Protein AF-A0A1G7KFQ4-F1 (afdb_monomer)

Sequence (89 aa):
MAARTAFKGVLIAVRALFELKSREKRNIWWYEEHLELLDKSVSVSFETTRLLLYDAMGRRGITSVEIASLAFQNADEVVQWVENHTADC

Structure (mmCIF, N/CA/C/O backbone):
data_AF-A0A1G7KFQ4-F1
#
_entry.id   AF-A0A1G7KFQ4-F1
#
loop_
_atom_site.group_PDB
_atom_site.id
_atom_site.type_symbol
_atom_site.label_atom_id
_atom_site.label_alt_id
_atom_site.label_comp_id
_atom_site.label_asym_id
_atom_site.label_entity_id
_atom_site.label_seq_id
_atom_site.pdbx_PDB_ins_code
_atom_site.Cartn_x
_atom_site.Cartn_y
_atom_site.Cartn_z
_atom_site.occupancy
_atom_site.B_iso_or_equiv
_atom_site.auth_seq_id
_atom_site.auth_comp_id
_atom_site.auth_asym_id
_atom_site.auth_atom_id
_atom_site.pdbx_PDB_model_num
ATOM 1 N N . MET A 1 1 ? -4.444 -9.464 12.800 1.00 65.44 1 MET A N 1
ATOM 2 C CA . MET A 1 1 ? -3.844 -10.442 11.859 1.00 65.44 1 MET A CA 1
ATOM 3 C C . MET A 1 1 ? -4.270 -10.163 10.418 1.00 65.44 1 MET A C 1
ATOM 5 O O . MET A 1 1 ? -3.390 -9.943 9.601 1.00 65.44 1 MET A O 1
ATOM 9 N N . ALA A 1 2 ? -5.576 -10.054 10.133 1.00 85.50 2 ALA A N 1
ATOM 10 C CA . ALA A 1 2 ? -6.113 -9.769 8.794 1.00 85.50 2 ALA A CA 1
ATOM 11 C C . ALA A 1 2 ? -5.527 -8.512 8.116 1.00 85.50 2 ALA A C 1
ATOM 13 O O . ALA A 1 2 ? -5.019 -8.612 7.006 1.00 85.50 2 ALA A O 1
ATOM 14 N N . ALA A 1 3 ? -5.491 -7.362 8.801 1.00 89.62 3 ALA A N 1
ATOM 15 C CA . ALA A 1 3 ? -4.993 -6.114 8.203 1.00 89.62 3 ALA A CA 1
ATOM 16 C C . ALA A 1 3 ? -3.511 -6.180 7.775 1.00 89.62 3 ALA A C 1
ATOM 18 O O . ALA A 1 3 ? -3.144 -5.730 6.694 1.00 89.62 3 ALA A O 1
ATOM 19 N N . ARG A 1 4 ? -2.654 -6.841 8.568 1.00 89.38 4 ARG A N 1
ATOM 20 C CA . ARG A 1 4 ? -1.251 -7.077 8.181 1.00 89.38 4 ARG A CA 1
ATOM 21 C C . ARG A 1 4 ? -1.133 -8.010 6.976 1.00 89.38 4 ARG A C 1
ATOM 23 O O . ARG A 1 4 ? -0.195 -7.866 6.201 1.00 89.38 4 ARG A O 1
ATOM 30 N N . THR A 1 5 ? -2.037 -8.979 6.839 1.00 93.56 5 THR A N 1
ATOM 31 C CA . THR A 1 5 ? -2.084 -9.866 5.670 1.00 93.56 5 THR A CA 1
ATOM 32 C C . THR A 1 5 ? -2.522 -9.103 4.424 1.00 93.56 5 THR A C 1
ATOM 34 O O . THR A 1 5 ? -1.872 -9.239 3.395 1.00 93.56 5 THR A O 1
ATOM 37 N N . ALA A 1 6 ? -3.541 -8.248 4.531 1.00 92.88 6 ALA A N 1
ATOM 38 C CA . ALA A 1 6 ? -3.972 -7.383 3.437 1.00 92.88 6 ALA A CA 1
ATOM 39 C C . ALA A 1 6 ? -2.832 -6.471 2.955 1.00 92.88 6 ALA A C 1
ATOM 41 O O . ALA A 1 6 ? -2.501 -6.472 1.774 1.00 92.88 6 ALA A O 1
ATOM 42 N N . PHE A 1 7 ? -2.133 -5.802 3.880 1.00 95.31 7 PHE A N 1
ATOM 43 C CA . PHE A 1 7 ? -0.981 -4.970 3.525 1.00 95.31 7 PHE A CA 1
ATOM 44 C C . PHE A 1 7 ? 0.152 -5.762 2.854 1.00 95.31 7 PHE A C 1
ATOM 46 O O . PHE A 1 7 ? 0.803 -5.273 1.935 1.00 95.31 7 PHE A O 1
ATOM 53 N N . LYS A 1 8 ? 0.389 -7.011 3.277 1.00 94.12 8 LYS A N 1
ATOM 54 C CA . LYS A 1 8 ? 1.356 -7.886 2.599 1.00 94.12 8 LYS A CA 1
ATOM 55 C C . LYS A 1 8 ? 0.950 -8.195 1.158 1.00 94.12 8 LYS A C 1
ATOM 57 O O . LYS A 1 8 ? 1.845 -8.310 0.332 1.00 94.12 8 LYS A O 1
ATOM 62 N N . GLY A 1 9 ? -0.345 -8.326 0.864 1.00 94.44 9 GLY A N 1
ATOM 63 C CA . GLY A 1 9 ? -0.847 -8.491 -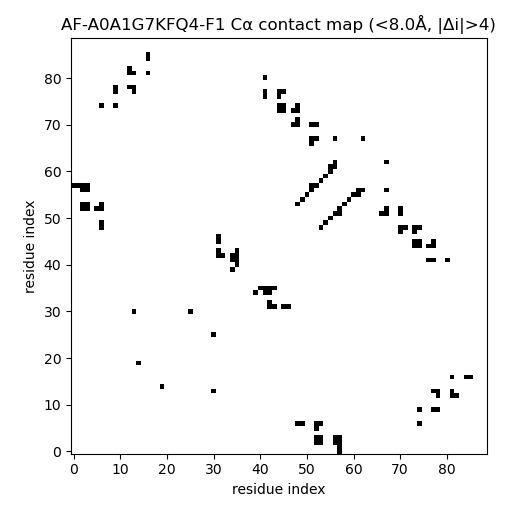0.503 1.00 94.44 9 GLY A CA 1
ATOM 64 C C . GLY A 1 9 ? -0.475 -7.302 -1.389 1.00 94.44 9 GLY A C 1
ATOM 65 O O . GLY A 1 9 ? 0.151 -7.491 -2.427 1.00 94.44 9 GLY A O 1
ATOM 66 N N . VAL A 1 10 ? -0.731 -6.082 -0.909 1.00 96.00 10 VAL A N 1
ATOM 67 C CA . VAL A 1 10 ? -0.333 -4.837 -1.597 1.00 96.00 10 VAL A CA 1
ATOM 68 C C . VAL A 1 10 ? 1.178 -4.794 -1.824 1.00 96.00 10 VAL A C 1
ATOM 70 O O . VAL A 1 10 ? 1.644 -4.530 -2.927 1.00 96.00 10 VAL A O 1
ATOM 73 N N . LEU A 1 11 ? 1.968 -5.138 -0.802 1.00 94.44 11 LEU A N 1
ATOM 74 C CA . LEU A 1 11 ? 3.425 -5.166 -0.921 1.00 94.44 11 LEU A CA 1
ATOM 75 C C . LEU A 1 11 ? 3.917 -6.204 -1.943 1.00 9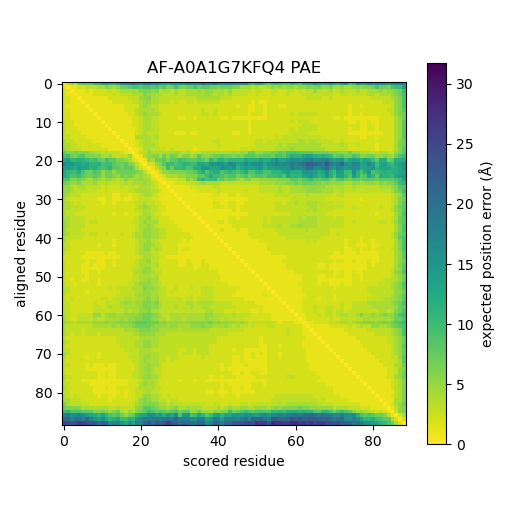4.44 11 LEU A C 1
ATOM 77 O O . LEU A 1 11 ? 4.945 -5.991 -2.574 1.00 94.44 11 LEU A O 1
A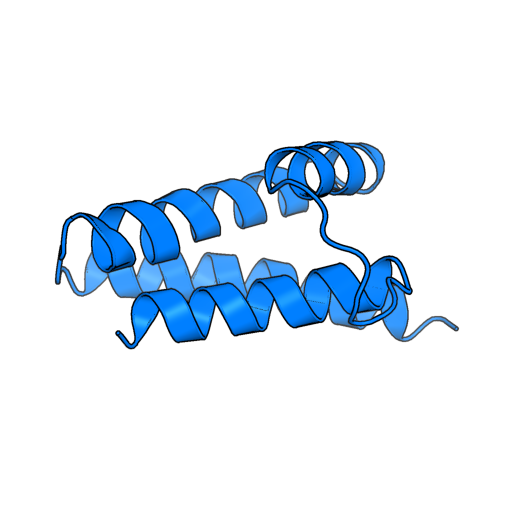TOM 81 N N . ILE A 1 12 ? 3.224 -7.334 -2.098 1.00 93.00 12 ILE A N 1
ATOM 82 C CA . ILE A 1 12 ? 3.563 -8.338 -3.115 1.00 93.00 12 ILE A CA 1
ATOM 83 C C . ILE A 1 12 ? 3.332 -7.773 -4.518 1.00 93.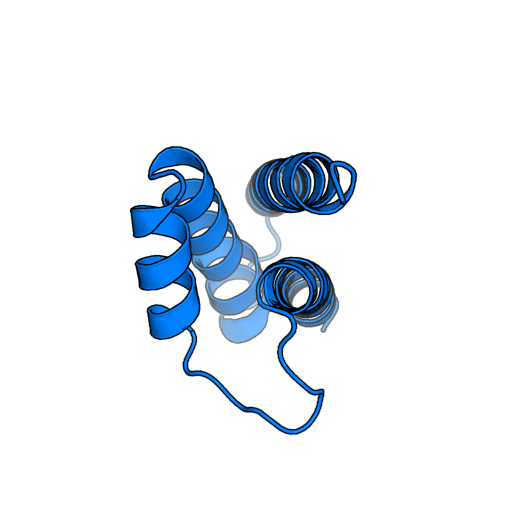00 12 ILE A C 1
ATOM 85 O O . ILE A 1 12 ? 4.221 -7.921 -5.352 1.00 93.00 12 ILE A O 1
ATOM 89 N N . ALA A 1 13 ? 2.207 -7.091 -4.754 1.00 93.69 13 ALA A N 1
ATOM 90 C CA . ALA A 1 13 ? 1.925 -6.446 -6.037 1.00 93.69 13 ALA A CA 1
ATOM 91 C C . ALA A 1 13 ? 3.002 -5.402 -6.375 1.00 93.69 13 ALA A C 1
ATOM 93 O O . ALA A 1 13 ? 3.682 -5.514 -7.390 1.00 93.69 13 ALA A O 1
ATOM 94 N N . VAL A 1 14 ? 3.266 -4.460 -5.464 1.00 94.12 14 VAL A N 1
ATOM 95 C CA . VAL A 1 14 ? 4.291 -3.421 -5.671 1.00 94.12 14 VAL A CA 1
ATOM 96 C C . VAL A 1 14 ? 5.687 -4.025 -5.873 1.00 94.12 14 VAL A C 1
ATOM 98 O O . VAL A 1 14 ? 6.484 -3.519 -6.654 1.00 94.12 14 VAL A O 1
ATOM 101 N N . ARG A 1 15 ? 6.019 -5.140 -5.213 1.00 92.38 15 ARG A N 1
ATOM 102 C CA . ARG A 1 15 ? 7.297 -5.833 -5.455 1.00 92.38 15 ARG A CA 1
ATOM 103 C C . ARG A 1 15 ? 7.393 -6.454 -6.841 1.00 92.38 15 ARG A C 1
ATOM 105 O O . ARG A 1 15 ? 8.502 -6.512 -7.367 1.00 92.38 15 ARG A O 1
ATOM 112 N N . ALA A 1 16 ? 6.278 -6.938 -7.381 1.00 90.00 16 ALA A N 1
ATOM 113 C CA . ALA A 1 16 ? 6.232 -7.500 -8.723 1.00 90.00 16 ALA A CA 1
ATOM 114 C C . ALA A 1 16 ? 6.519 -6.426 -9.780 1.00 90.00 16 ALA A C 1
ATOM 116 O O . ALA A 1 16 ? 7.302 -6.694 -10.683 1.00 90.00 16 ALA A O 1
ATOM 117 N N . LEU A 1 17 ? 6.001 -5.204 -9.595 1.00 92.56 17 LEU A N 1
ATOM 118 C CA . LEU A 1 17 ? 6.299 -4.051 -10.457 1.00 92.56 17 LEU A CA 1
ATOM 119 C C . LEU A 1 17 ? 7.805 -3.793 -10.609 1.00 92.56 17 LEU A C 1
ATOM 121 O O . LEU A 1 17 ? 8.286 -3.512 -11.697 1.00 92.56 17 LEU A O 1
ATOM 125 N N . PHE A 1 18 ? 8.554 -3.888 -9.511 1.00 91.06 18 PHE A N 1
ATOM 126 C CA . PHE A 1 18 ? 9.996 -3.627 -9.499 1.00 91.06 18 PHE A CA 1
ATOM 127 C C . PHE A 1 18 ? 10.849 -4.883 -9.759 1.00 91.06 18 PHE A C 1
ATOM 129 O O . PHE A 1 18 ? 12.047 -4.869 -9.473 1.00 91.06 18 PHE A O 1
ATOM 136 N N . GLU A 1 19 ? 10.238 -5.986 -10.213 1.00 87.56 19 GLU A N 1
ATOM 137 C CA . GLU A 1 19 ? 10.886 -7.284 -10.473 1.00 87.56 19 GLU A CA 1
ATOM 138 C C . GLU A 1 19 ? 11.754 -7.799 -9.304 1.00 87.56 19 GLU A C 1
ATOM 140 O O . GLU A 1 19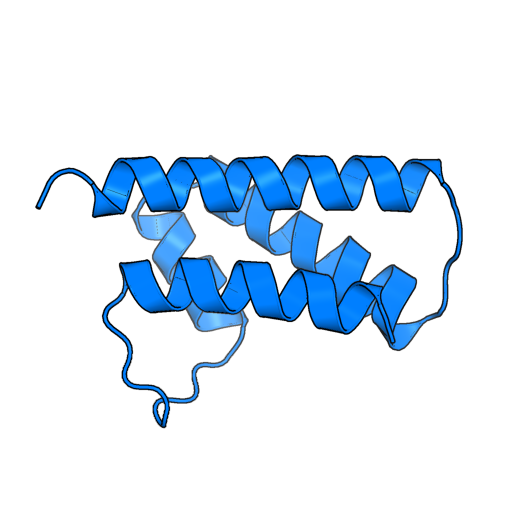 ? 12.734 -8.537 -9.468 1.00 87.56 19 GLU A O 1
ATOM 145 N N . LEU A 1 20 ? 11.401 -7.417 -8.073 1.00 83.62 20 LEU A N 1
ATOM 146 C CA . LEU A 1 20 ? 12.225 -7.708 -6.907 1.00 83.62 20 LEU A CA 1
ATOM 147 C C . LEU A 1 20 ? 12.138 -9.192 -6.557 1.00 83.62 20 LEU A C 1
ATOM 149 O O . LEU A 1 20 ? 11.083 -9.710 -6.176 1.00 83.62 20 LEU A O 1
ATOM 153 N N . LYS A 1 21 ? 13.286 -9.878 -6.564 1.00 76.25 21 LYS A N 1
ATOM 154 C CA . LYS A 1 21 ? 13.373 -11.277 -6.121 1.00 76.25 21 LYS A CA 1
ATOM 155 C C . LYS A 1 21 ? 12.855 -11.426 -4.688 1.00 76.25 21 LYS A C 1
ATOM 157 O O . LYS A 1 21 ? 13.037 -10.557 -3.833 1.00 76.25 21 LYS A O 1
ATOM 162 N N . SER A 1 22 ? 12.272 -12.584 -4.373 1.00 66.12 22 SER A N 1
ATOM 163 C CA . SER A 1 22 ? 11.623 -12.851 -3.074 1.00 66.12 22 SER A CA 1
ATOM 164 C C . SER A 1 22 ? 12.522 -12.605 -1.850 1.00 66.12 22 SER A C 1
ATOM 166 O O . SER A 1 22 ? 12.033 -12.194 -0.793 1.00 66.12 22 SER A O 1
ATOM 168 N N . ARG A 1 23 ? 13.843 -12.780 -1.996 1.00 68.50 23 ARG A N 1
ATOM 169 C CA . ARG A 1 23 ? 14.844 -12.551 -0.939 1.00 68.50 23 ARG A CA 1
ATOM 170 C C . ARG A 1 23 ? 15.295 -11.096 -0.790 1.00 68.50 23 ARG A C 1
ATOM 172 O O . ARG A 1 23 ? 15.869 -10.768 0.247 1.00 68.50 23 ARG A O 1
ATOM 179 N N . GLU A 1 24 ? 15.035 -10.231 -1.766 1.00 76.75 24 GLU A N 1
ATOM 180 C CA . GLU A 1 24 ? 15.408 -8.820 -1.682 1.00 76.75 24 GLU A CA 1
ATOM 181 C C . GLU A 1 24 ? 14.461 -8.090 -0.735 1.00 76.75 24 GLU A C 1
ATOM 183 O O . GLU A 1 24 ? 13.299 -7.826 -1.038 1.00 76.75 24 GLU A O 1
ATOM 188 N N . LYS A 1 25 ? 14.957 -7.810 0.471 1.00 75.62 25 LYS A N 1
ATOM 189 C CA . LYS A 1 25 ? 14.231 -7.012 1.454 1.00 75.62 25 LYS A CA 1
ATOM 190 C C . LYS A 1 25 ? 14.535 -5.542 1.197 1.00 75.62 25 LYS A C 1
ATOM 192 O O . LYS A 1 25 ? 15.687 -5.126 1.291 1.00 75.62 25 LYS A O 1
ATOM 197 N N . ARG A 1 26 ? 13.495 -4.763 0.919 1.00 88.25 26 ARG A N 1
ATOM 198 C CA . ARG A 1 26 ? 13.553 -3.299 0.904 1.00 88.25 26 ARG A CA 1
ATOM 199 C C . ARG A 1 26 ? 12.835 -2.751 2.127 1.00 88.25 26 ARG A C 1
ATOM 201 O O . ARG A 1 26 ? 11.895 -3.372 2.633 1.00 88.25 26 ARG A O 1
ATOM 208 N N . ASN A 1 27 ? 13.318 -1.616 2.617 1.00 90.38 27 ASN A N 1
ATOM 209 C CA . ASN A 1 27 ? 12.598 -0.849 3.623 1.00 90.38 27 ASN A CA 1
ATOM 210 C C . ASN A 1 27 ? 11.319 -0.277 2.997 1.00 90.38 27 ASN A C 1
ATOM 212 O O . ASN A 1 27 ? 11.251 -0.123 1.783 1.00 90.38 27 ASN A O 1
ATOM 216 N N . ILE A 1 28 ? 10.314 0.033 3.807 1.00 90.75 28 ILE A N 1
ATOM 217 C CA . ILE A 1 28 ? 9.028 0.495 3.295 1.00 90.75 28 ILE A CA 1
ATOM 218 C C . ILE A 1 28 ? 9.138 1.843 2.572 1.00 90.75 28 ILE A C 1
ATOM 220 O O . ILE A 1 28 ? 8.586 1.992 1.489 1.00 90.75 28 ILE A O 1
ATOM 224 N N . TRP A 1 29 ? 9.978 2.733 3.106 1.00 91.00 29 TRP A N 1
ATOM 225 C CA . TRP A 1 29 ? 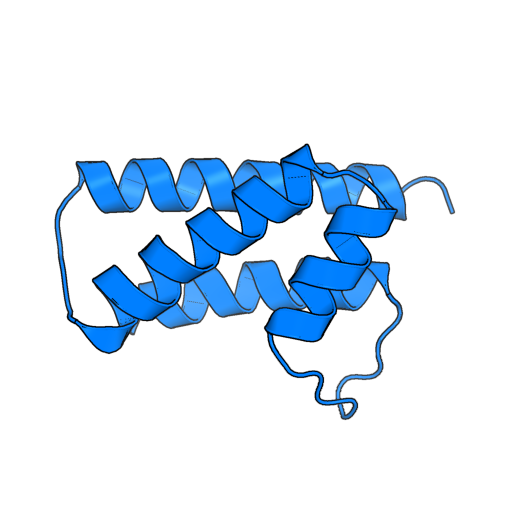10.318 4.032 2.522 1.00 91.00 29 TRP A CA 1
ATOM 226 C C . TRP A 1 29 ? 10.893 3.919 1.110 1.00 91.00 29 TRP A C 1
ATOM 228 O O . TRP A 1 29 ? 10.627 4.761 0.269 1.00 91.00 29 TRP A O 1
ATOM 238 N N . TRP A 1 30 ? 11.618 2.833 0.816 1.00 94.62 30 TRP A N 1
ATOM 239 C CA . TRP A 1 30 ? 12.150 2.607 -0.527 1.00 94.62 30 TRP A CA 1
ATOM 240 C C . TRP A 1 30 ? 11.016 2.469 -1.551 1.00 94.62 30 TRP A C 1
ATOM 242 O O . TRP A 1 30 ? 11.119 3.011 -2.644 1.00 94.62 30 TRP A O 1
ATOM 252 N N . TYR A 1 31 ? 9.924 1.779 -1.201 1.00 94.81 31 TYR A N 1
ATOM 253 C CA . TYR A 1 31 ? 8.773 1.649 -2.100 1.00 94.81 31 TYR A CA 1
ATOM 254 C C . TYR A 1 31 ? 8.033 2.975 -2.265 1.00 94.81 31 TYR A C 1
ATOM 256 O O . TYR A 1 31 ? 7.645 3.291 -3.379 1.00 94.81 31 TYR A O 1
ATOM 264 N N . GLU A 1 32 ? 7.869 3.749 -1.189 1.00 94.06 32 GLU A N 1
ATOM 265 C CA . GLU A 1 32 ? 7.242 5.081 -1.237 1.00 94.06 32 GLU A CA 1
ATOM 266 C C . GLU A 1 32 ? 8.027 6.024 -2.165 1.00 94.06 32 GLU A C 1
ATOM 268 O O . GLU A 1 32 ? 7.443 6.617 -3.070 1.00 94.06 32 GLU A O 1
ATOM 273 N N . GLU A 1 33 ? 9.355 6.075 -2.021 1.00 95.12 33 GLU A N 1
ATOM 274 C CA . GLU A 1 33 ? 10.240 6.874 -2.879 1.00 95.12 33 GLU A CA 1
ATOM 275 C C . GLU A 1 33 ? 1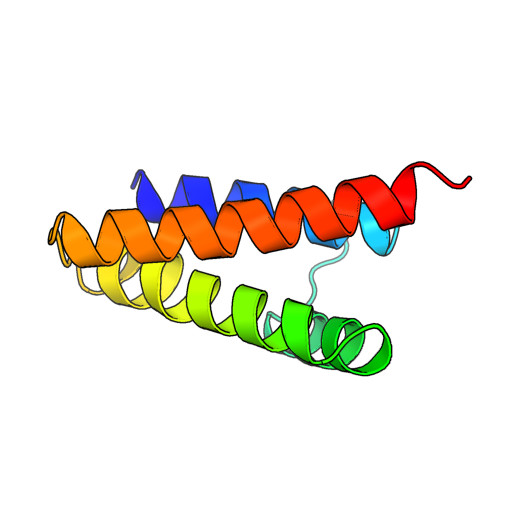0.175 6.431 -4.348 1.00 95.12 33 GLU A C 1
ATOM 277 O O . GLU A 1 33 ? 10.072 7.262 -5.246 1.00 95.12 33 GLU A O 1
ATOM 282 N N . HIS A 1 34 ? 10.216 5.122 -4.621 1.00 94.81 34 HIS A N 1
ATOM 283 C CA . HIS A 1 34 ? 10.218 4.623 -6.002 1.00 94.81 34 HIS A CA 1
ATOM 284 C C . HIS A 1 34 ? 8.849 4.755 -6.670 1.00 94.81 34 HIS A C 1
ATOM 286 O O . HIS A 1 34 ? 8.786 5.031 -7.864 1.00 94.81 34 HIS A O 1
ATOM 292 N N . LEU A 1 35 ? 7.760 4.596 -5.915 1.00 95.88 35 LEU A N 1
ATOM 293 C CA . LEU A 1 35 ? 6.423 4.899 -6.410 1.00 95.88 35 LEU A CA 1
ATOM 294 C C . LEU A 1 35 ? 6.265 6.397 -6.662 1.00 95.88 35 LEU A C 1
ATOM 296 O O . LEU A 1 35 ? 5.697 6.751 -7.680 1.00 95.88 35 LEU A O 1
ATOM 300 N N . GLU A 1 36 ? 6.810 7.275 -5.815 1.00 96.12 36 GLU A N 1
ATOM 301 C CA . GLU A 1 36 ? 6.719 8.729 -6.023 1.00 96.12 36 GLU A CA 1
ATOM 302 C C . GLU A 1 36 ? 7.420 9.173 -7.313 1.00 96.12 36 GLU A C 1
ATOM 304 O O . GLU A 1 36 ? 6.925 10.063 -8.005 1.00 96.12 36 GLU A O 1
ATOM 309 N N . LEU A 1 37 ? 8.535 8.524 -7.666 1.00 95.19 37 LEU A N 1
ATOM 310 C CA . LEU A 1 37 ? 9.230 8.758 -8.935 1.00 95.19 37 LEU A CA 1
ATOM 311 C C . LEU A 1 37 ? 8.412 8.333 -10.164 1.00 95.19 37 LEU A C 1
ATOM 313 O O . LEU A 1 37 ? 8.623 8.893 -11.238 1.00 95.19 37 LEU A O 1
ATOM 317 N N . LEU A 1 38 ? 7.518 7.350 -10.023 1.00 94.81 38 LEU A N 1
ATOM 318 C CA . LEU A 1 38 ? 6.654 6.876 -11.107 1.00 94.81 38 LEU A CA 1
ATOM 319 C C . LEU A 1 38 ? 5.347 7.672 -11.169 1.00 94.81 38 LEU A C 1
ATOM 321 O O . LEU A 1 38 ? 4.983 8.193 -12.219 1.00 94.81 38 LEU A O 1
ATOM 325 N N . ASP A 1 39 ? 4.653 7.774 -10.039 1.00 96.44 39 ASP A N 1
ATOM 326 C CA . ASP A 1 39 ? 3.397 8.488 -9.883 1.00 96.44 39 ASP A CA 1
ATOM 327 C C . ASP A 1 39 ? 3.197 8.895 -8.410 1.00 96.44 39 ASP A C 1
ATOM 329 O O . ASP A 1 39 ? 3.073 8.089 -7.484 1.00 96.44 39 ASP A O 1
ATOM 333 N N . LYS A 1 40 ? 3.134 10.204 -8.168 1.00 96.25 40 LYS A N 1
ATOM 334 C CA . LYS A 1 40 ? 2.951 10.736 -6.817 1.00 96.25 40 LYS A CA 1
ATOM 335 C C . LYS A 1 40 ? 1.623 10.306 -6.184 1.00 96.25 40 LYS A C 1
ATOM 337 O O . LYS A 1 40 ? 1.563 10.130 -4.969 1.00 96.25 40 LYS A O 1
ATOM 342 N N . SER A 1 41 ? 0.565 10.150 -6.977 1.00 95.69 41 SER A N 1
ATOM 343 C CA . SER A 1 41 ? -0.756 9.782 -6.465 1.00 95.69 41 SER A CA 1
ATOM 344 C C . SER A 1 41 ? -0.764 8.358 -5.910 1.00 95.69 41 SER A C 1
ATOM 346 O O . SER A 1 41 ? -1.199 8.157 -4.776 1.00 95.69 41 SER A O 1
ATOM 348 N N . VAL A 1 42 ? -0.169 7.397 -6.629 1.00 96.62 42 VAL A N 1
ATOM 349 C CA . VAL A 1 42 ? -0.073 6.012 -6.146 1.00 96.62 42 VAL A CA 1
ATOM 350 C C . VAL A 1 42 ? 0.842 5.900 -4.927 1.00 96.62 42 VAL A C 1
ATOM 352 O O . VAL A 1 42 ? 0.558 5.109 -4.027 1.00 96.62 42 VAL A O 1
ATOM 355 N N . SER A 1 43 ? 1.902 6.715 -4.843 1.00 97.19 43 SER A N 1
ATOM 356 C CA . SER A 1 43 ? 2.753 6.766 -3.648 1.00 97.19 43 SER A CA 1
ATOM 357 C C . SER A 1 43 ? 1.959 7.191 -2.408 1.00 97.19 43 SER A C 1
ATOM 359 O O . SER A 1 43 ? 2.020 6.527 -1.372 1.00 97.19 43 SER A O 1
ATOM 361 N N . VAL A 1 44 ? 1.114 8.220 -2.536 1.00 96.94 44 VAL A N 1
ATOM 362 C CA . VAL A 1 44 ? 0.223 8.666 -1.453 1.00 96.94 44 VAL A CA 1
ATOM 363 C C . VAL A 1 44 ? -0.810 7.592 -1.087 1.00 96.94 44 VAL A C 1
ATOM 365 O O . VAL A 1 44 ? -1.021 7.339 0.105 1.00 96.94 44 VAL A O 1
ATOM 368 N N . SER A 1 45 ? -1.428 6.916 -2.063 1.00 97.25 45 SER A N 1
ATOM 369 C CA . SER A 1 45 ? -2.354 5.802 -1.785 1.00 97.25 45 SER A CA 1
ATOM 370 C C . SER A 1 45 ? -1.635 4.631 -1.097 1.00 97.25 45 SER A C 1
ATOM 372 O O . SER A 1 45 ? -2.176 4.021 -0.167 1.00 97.25 45 SER A O 1
ATOM 374 N N . PHE A 1 46 ? -0.381 4.342 -1.461 1.00 97.44 46 PHE A N 1
ATOM 375 C CA . PHE A 1 46 ? 0.439 3.314 -0.814 1.00 97.44 46 PHE A CA 1
ATOM 376 C C . PHE A 1 46 ? 0.800 3.674 0.634 1.00 97.44 46 PHE A C 1
ATOM 378 O O . PHE A 1 46 ? 0.612 2.847 1.536 1.00 97.44 46 PHE A O 1
ATOM 385 N N . GLU A 1 47 ? 1.252 4.904 0.887 1.00 97.38 47 GLU A N 1
ATOM 386 C CA . GLU A 1 47 ? 1.540 5.398 2.238 1.00 97.38 47 GLU A CA 1
ATOM 387 C C . GLU A 1 47 ? 0.276 5.354 3.110 1.00 97.38 47 GLU A C 1
ATOM 389 O O . GLU A 1 47 ? 0.295 4.831 4.230 1.00 97.38 47 GLU A O 1
ATOM 394 N N . THR A 1 48 ? -0.856 5.821 2.579 1.00 97.31 48 THR A N 1
ATOM 395 C CA . THR A 1 48 ? -2.153 5.802 3.271 1.00 97.31 48 THR A CA 1
ATOM 396 C C . THR A 1 48 ? -2.556 4.371 3.617 1.00 97.31 48 THR A C 1
ATOM 398 O O . THR A 1 48 ? -2.908 4.068 4.761 1.00 97.31 48 THR A O 1
ATOM 401 N N . THR A 1 49 ? -2.410 3.444 2.672 1.00 97.12 49 THR A N 1
ATOM 402 C CA . THR A 1 49 ? -2.673 2.018 2.890 1.00 97.12 49 THR A CA 1
ATOM 403 C C . THR A 1 49 ? -1.793 1.439 4.000 1.00 97.12 49 THR A C 1
ATOM 405 O O . THR A 1 49 ? -2.286 0.701 4.859 1.00 97.12 49 THR A O 1
ATOM 408 N N . ARG A 1 50 ? -0.502 1.792 4.047 1.00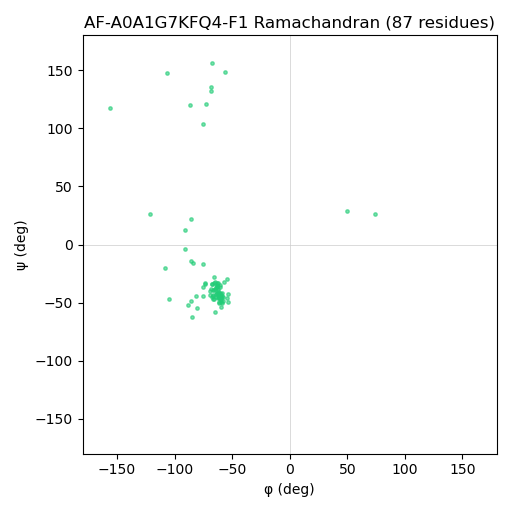 96.00 50 ARG A N 1
ATOM 409 C CA . ARG A 1 50 ? 0.407 1.394 5.134 1.00 96.00 50 ARG A CA 1
ATOM 410 C C . ARG A 1 50 ? -0.058 1.939 6.480 1.00 96.00 50 ARG A C 1
ATOM 412 O O . ARG A 1 50 ? -0.151 1.177 7.448 1.00 96.00 50 ARG A O 1
ATOM 419 N N . LEU A 1 51 ? -0.356 3.232 6.552 1.00 96.50 51 LEU A N 1
ATOM 420 C CA . LEU A 1 51 ? -0.795 3.885 7.783 1.00 96.50 51 LEU A CA 1
ATOM 421 C C . LEU A 1 51 ? -2.071 3.237 8.332 1.00 96.50 51 LEU A C 1
ATOM 423 O O . LEU A 1 51 ? -2.167 2.976 9.533 1.00 96.50 51 LEU A O 1
ATOM 427 N N . LEU A 1 52 ? -3.029 2.909 7.466 1.00 97.00 52 LEU A N 1
ATOM 428 C CA . LEU A 1 52 ? -4.303 2.339 7.893 1.00 97.00 52 LEU A CA 1
ATOM 429 C C . LEU A 1 52 ? -4.207 0.828 8.170 1.00 97.00 52 LEU A C 1
ATOM 431 O O . LEU A 1 52 ? -4.514 0.382 9.279 1.00 97.00 52 LEU A O 1
ATOM 435 N N . LEU A 1 53 ? -3.731 0.018 7.219 1.00 95.75 53 LEU A N 1
ATOM 436 C CA . LEU A 1 53 ? -3.697 -1.442 7.372 1.00 95.75 53 LEU A CA 1
ATOM 437 C C . LEU A 1 53 ? -2.587 -1.917 8.315 1.00 95.75 53 LEU A C 1
ATOM 439 O O . LEU A 1 53 ? -2.815 -2.800 9.151 1.00 95.75 53 LEU A O 1
ATOM 443 N N . TYR A 1 54 ? -1.372 -1.378 8.192 1.00 93.75 54 TYR A N 1
ATOM 444 C CA . TYR A 1 54 ? -0.223 -1.865 8.955 1.00 93.75 54 TYR A CA 1
ATOM 445 C C . TYR A 1 54 ? -0.130 -1.216 10.336 1.00 93.75 54 TYR A C 1
ATOM 447 O O . TYR A 1 54 ? 0.005 -1.935 11.333 1.00 93.75 54 TYR A O 1
ATOM 455 N N . ASP A 1 55 ? -0.238 0.112 10.415 1.00 94.56 55 ASP A N 1
ATOM 456 C CA . ASP A 1 55 ? -0.074 0.845 11.673 1.00 94.56 55 ASP A CA 1
ATOM 457 C C . ASP A 1 55 ? -1.378 0.894 12.490 1.00 94.56 55 ASP A C 1
ATOM 459 O O . ASP A 1 55 ? -1.429 0.337 13.592 1.00 94.56 55 ASP A O 1
ATOM 463 N N . ALA A 1 56 ? -2.447 1.502 11.970 1.00 95.56 56 ALA A N 1
ATOM 464 C CA . ALA A 1 56 ? -3.701 1.702 12.702 1.00 95.56 56 ALA A CA 1
ATOM 465 C C . ALA A 1 56 ? -4.399 0.374 13.047 1.00 95.56 56 ALA A C 1
ATOM 467 O O . ALA A 1 56 ? -4.599 0.047 14.219 1.00 95.56 56 ALA A O 1
ATOM 468 N N . MET A 1 57 ? -4.724 -0.438 12.047 1.00 94.88 57 MET A N 1
ATOM 469 C CA . MET A 1 57 ? -5.425 -1.706 12.265 1.00 94.88 57 MET A CA 1
ATOM 470 C C . MET A 1 57 ? -4.459 -2.817 12.689 1.00 94.88 57 MET A C 1
ATOM 472 O O . MET A 1 57 ? -4.725 -3.591 13.608 1.00 94.88 57 MET A O 1
ATOM 476 N N . GLY A 1 58 ? -3.308 -2.911 12.022 1.00 93.81 58 GLY A N 1
ATOM 477 C CA . GLY A 1 58 ? -2.364 -4.006 12.205 1.00 93.81 58 GLY A CA 1
ATOM 478 C C . GLY A 1 58 ? -1.551 -3.935 13.496 1.00 93.81 58 GLY A C 1
ATOM 479 O O . GLY A 1 58 ? -1.240 -4.988 14.066 1.00 93.81 58 GLY A O 1
ATOM 480 N N . ARG A 1 59 ? -1.153 -2.743 13.951 1.00 92.69 59 ARG A N 1
ATOM 481 C CA . ARG A 1 59 ? -0.318 -2.564 15.151 1.00 92.69 59 ARG A CA 1
ATOM 482 C C . ARG A 1 59 ? -1.119 -2.058 16.337 1.00 92.69 59 ARG A C 1
ATOM 484 O O . ARG A 1 59 ? -0.966 -2.619 17.416 1.00 92.69 59 ARG A O 1
ATOM 491 N N . ARG A 1 60 ? -1.955 -1.037 16.141 1.00 94.44 60 ARG A N 1
ATOM 492 C CA . ARG A 1 60 ? -2.760 -0.437 17.216 1.00 94.44 60 ARG A CA 1
ATOM 493 C C . ARG A 1 60 ? -4.084 -1.161 17.463 1.00 94.44 60 ARG A C 1
ATOM 495 O O . ARG A 1 60 ? -4.684 -0.945 18.506 1.00 94.44 60 ARG A O 1
ATOM 502 N N . GLY A 1 61 ? -4.515 -2.034 16.551 1.00 94.00 61 GLY A N 1
ATOM 503 C CA . GLY A 1 61 ? -5.724 -2.841 16.732 1.00 94.00 61 GLY A CA 1
ATOM 504 C C . GLY A 1 61 ? -7.023 -2.055 16.565 1.00 94.00 61 GLY A C 1
ATOM 505 O O . GLY A 1 61 ? -8.032 -2.437 17.145 1.00 94.00 61 GLY A O 1
ATOM 506 N N . ILE A 1 62 ? -7.011 -0.962 15.798 1.00 95.12 62 ILE A N 1
ATOM 507 C CA . ILE A 1 62 ? -8.218 -0.181 15.501 1.00 95.12 62 ILE A CA 1
ATOM 508 C C . ILE A 1 62 ? -9.156 -1.002 14.600 1.00 95.12 62 ILE A C 1
ATOM 510 O O . ILE A 1 62 ? -8.716 -1.562 13.597 1.00 95.12 62 ILE A O 1
ATOM 514 N N . THR A 1 63 ? -10.444 -1.064 14.950 1.00 93.31 63 THR A N 1
ATOM 515 C CA . THR A 1 63 ? -11.460 -1.914 14.293 1.00 93.31 63 THR A CA 1
ATOM 516 C C . THR A 1 63 ? -12.651 -1.135 13.718 1.00 93.31 63 THR A C 1
ATOM 518 O O . THR A 1 63 ? -13.739 -1.687 13.582 1.00 93.31 63 THR A O 1
ATOM 521 N N . SER A 1 64 ? -12.469 0.142 13.369 1.00 95.81 64 SER A N 1
ATOM 522 C CA . SER A 1 64 ? -13.509 0.931 12.687 1.00 95.81 64 SER A CA 1
ATOM 523 C C . SER A 1 64 ? -13.741 0.423 11.261 1.00 95.81 64 SER A C 1
ATOM 525 O O . SER A 1 64 ? -12.791 0.155 10.518 1.00 95.81 64 SER A O 1
ATOM 527 N N . VAL A 1 65 ? -15.017 0.309 10.889 1.00 95.69 65 VAL A N 1
ATOM 528 C CA . VAL A 1 65 ? -15.450 -0.119 9.552 1.00 95.69 65 VAL A CA 1
ATOM 529 C C . VAL A 1 65 ? -15.098 0.942 8.514 1.00 95.69 65 VAL A C 1
ATOM 531 O O . VAL A 1 65 ? -14.648 0.607 7.424 1.00 95.69 65 VAL A O 1
ATOM 534 N N . GLU A 1 66 ? -15.229 2.216 8.867 1.00 96.38 66 GLU A N 1
ATOM 535 C CA . GLU A 1 66 ? -14.889 3.358 8.021 1.00 96.38 66 GLU A CA 1
ATOM 536 C C . GLU A 1 66 ? -13.394 3.364 7.688 1.00 96.38 66 GLU A C 1
ATOM 538 O O . GLU A 1 66 ? -13.013 3.490 6.525 1.00 96.38 66 GLU A O 1
ATOM 543 N N . ILE A 1 67 ? -12.546 3.144 8.699 1.00 94.50 67 ILE A N 1
ATOM 544 C CA . ILE A 1 67 ? -11.096 3.028 8.516 1.00 94.50 67 ILE A CA 1
ATOM 545 C C . ILE A 1 67 ? -10.760 1.828 7.632 1.00 94.50 67 ILE A C 1
ATOM 547 O O . ILE A 1 67 ? -9.936 1.956 6.731 1.00 94.50 67 ILE A O 1
ATOM 551 N N . ALA A 1 68 ? -11.399 0.678 7.862 1.00 94.56 68 ALA A N 1
ATOM 552 C CA . ALA A 1 68 ? -11.183 -0.507 7.041 1.00 94.56 68 ALA A CA 1
ATOM 553 C C . ALA A 1 68 ? -11.578 -0.256 5.578 1.00 94.56 68 ALA A C 1
ATOM 555 O O . ALA A 1 68 ? -10.806 -0.575 4.680 1.00 94.56 68 ALA A O 1
ATOM 556 N N . SER A 1 69 ? -12.743 0.350 5.342 1.00 96.38 69 SER A N 1
ATOM 557 C CA . SER A 1 69 ? -13.239 0.675 4.003 1.00 96.38 69 SER A CA 1
ATOM 558 C C . SER A 1 69 ? -12.267 1.580 3.254 1.00 96.38 69 SER A C 1
ATOM 560 O O . SER A 1 69 ? -11.867 1.251 2.141 1.00 96.38 69 SER A O 1
ATOM 562 N N . LEU A 1 70 ? -11.835 2.678 3.880 1.00 96.44 70 LEU A N 1
ATOM 563 C CA . LEU A 1 70 ? -10.871 3.598 3.278 1.00 96.44 70 LEU A CA 1
ATOM 564 C C . LEU A 1 70 ? -9.537 2.899 2.984 1.00 96.44 70 LEU A C 1
ATOM 566 O O . LEU A 1 70 ? -8.949 3.089 1.922 1.00 96.44 70 LEU A O 1
ATOM 570 N N . ALA A 1 71 ? -9.072 2.056 3.907 1.00 95.38 71 ALA A N 1
ATOM 571 C CA . ALA A 1 71 ? -7.829 1.315 3.749 1.00 95.38 71 ALA A CA 1
ATOM 572 C C . ALA A 1 71 ? -7.875 0.340 2.566 1.00 95.38 71 ALA A C 1
ATOM 574 O O . ALA A 1 71 ? -6.902 0.235 1.825 1.00 95.38 71 ALA A O 1
ATOM 575 N N . PHE A 1 72 ? -8.995 -0.365 2.383 1.00 95.62 72 PHE A N 1
ATOM 576 C CA . PHE A 1 72 ? -9.169 -1.291 1.267 1.00 95.62 72 PHE A CA 1
ATOM 577 C C . PHE A 1 72 ? -9.376 -0.577 -0.069 1.00 95.62 72 PHE A C 1
ATOM 579 O O . PHE A 1 72 ? -8.880 -1.075 -1.069 1.00 95.62 72 PHE A O 1
ATOM 586 N N . GLN A 1 73 ? -10.023 0.591 -0.089 1.00 97.00 73 GLN A N 1
ATOM 587 C CA . GLN A 1 73 ? -10.122 1.420 -1.298 1.00 97.00 73 GLN A CA 1
ATOM 588 C C . GLN A 1 73 ? -8.739 1.865 -1.786 1.00 97.00 73 GLN A C 1
ATOM 590 O O . GLN A 1 73 ? -8.387 1.614 -2.931 1.00 97.00 73 GLN A O 1
ATOM 595 N N . ASN A 1 74 ? -7.913 2.424 -0.895 1.00 97.25 74 ASN A N 1
ATOM 596 C CA . ASN A 1 74 ? -6.548 2.831 -1.250 1.00 97.25 74 ASN A CA 1
ATOM 597 C C . ASN A 1 74 ? -5.678 1.626 -1.650 1.00 97.25 74 ASN A C 1
ATOM 599 O O . ASN A 1 74 ? -4.852 1.724 -2.553 1.00 97.25 74 ASN A O 1
ATOM 603 N N . ALA A 1 75 ? -5.860 0.477 -0.991 1.00 97.25 75 ALA A N 1
ATOM 604 C CA . ALA A 1 75 ? -5.151 -0.746 -1.354 1.00 97.25 75 ALA A CA 1
ATOM 605 C C . ALA A 1 75 ? -5.507 -1.215 -2.773 1.00 97.25 75 ALA A C 1
ATOM 607 O O . ALA A 1 75 ? -4.615 -1.638 -3.506 1.00 97.25 75 ALA A O 1
ATOM 608 N N . ASP A 1 76 ? -6.787 -1.144 -3.141 1.00 96.81 76 ASP A N 1
ATOM 609 C CA . ASP A 1 76 ? -7.284 -1.520 -4.466 1.00 96.81 76 ASP A CA 1
ATOM 610 C C . ASP A 1 76 ? -6.762 -0.566 -5.547 1.00 96.81 76 ASP A C 1
ATOM 612 O O . ASP A 1 76 ? -6.242 -1.026 -6.558 1.00 96.81 76 ASP A O 1
ATOM 616 N N . GLU A 1 77 ? -6.765 0.747 -5.291 1.00 96.81 77 GLU A N 1
ATOM 617 C CA . GLU A 1 77 ? -6.160 1.749 -6.184 1.00 96.81 77 GLU A CA 1
ATOM 618 C C . GLU A 1 77 ? -4.689 1.438 -6.488 1.00 96.81 77 GLU A C 1
ATOM 620 O O . GLU A 1 77 ? -4.271 1.464 -7.645 1.00 96.81 77 GLU A O 1
ATOM 625 N N . VAL A 1 78 ? -3.900 1.096 -5.461 1.00 97.56 78 VAL A N 1
ATOM 626 C CA . VAL A 1 78 ? -2.487 0.735 -5.644 1.00 97.56 78 VAL A CA 1
ATOM 627 C C . VAL A 1 78 ? -2.345 -0.531 -6.483 1.00 97.56 78 VAL A C 1
ATOM 629 O O . VAL A 1 78 ? -1.500 -0.578 -7.375 1.00 97.56 78 VAL A O 1
ATOM 632 N N . VAL A 1 79 ? -3.139 -1.568 -6.204 1.00 96.56 79 VAL A N 1
ATOM 633 C CA . VAL A 1 79 ? -3.059 -2.840 -6.937 1.00 96.56 79 VAL A CA 1
ATOM 634 C C . VAL A 1 79 ? -3.466 -2.652 -8.396 1.00 96.56 79 VAL A C 1
ATOM 636 O O . VAL A 1 79 ? -2.716 -3.070 -9.271 1.00 96.56 79 VAL A O 1
ATOM 639 N N . GLN A 1 80 ? -4.576 -1.967 -8.667 1.00 96.69 80 GLN A N 1
ATOM 640 C CA . GLN A 1 80 ? -5.027 -1.682 -10.032 1.00 96.69 80 GLN A CA 1
ATOM 641 C C . GLN A 1 80 ? -4.004 -0.853 -10.806 1.00 96.69 80 GLN A C 1
ATOM 643 O O . GLN A 1 80 ? -3.727 -1.129 -11.974 1.00 96.69 80 GLN A O 1
ATOM 648 N N . TRP A 1 81 ? -3.404 0.149 -10.160 1.00 96.75 81 TRP A N 1
ATOM 649 C CA . TRP A 1 81 ? -2.341 0.928 -10.781 1.00 96.75 81 TRP A CA 1
ATOM 650 C C . TRP A 1 81 ? -1.148 0.033 -11.138 1.00 96.75 81 TRP A C 1
ATOM 652 O O . TRP A 1 81 ? -0.676 0.079 -12.271 1.00 96.75 81 TRP A O 1
ATOM 662 N N . VAL A 1 82 ? -0.708 -0.841 -10.227 1.00 95.44 82 VAL A N 1
ATOM 663 C CA . VAL A 1 82 ? 0.375 -1.801 -10.495 1.00 95.44 82 VAL A CA 1
ATOM 664 C C . VAL A 1 82 ? 0.023 -2.749 -11.643 1.00 95.44 82 VAL A C 1
ATOM 666 O O . VAL A 1 82 ? 0.865 -2.978 -12.509 1.00 95.44 82 VAL A O 1
ATOM 669 N N . GLU A 1 83 ? -1.190 -3.300 -11.673 1.00 93.56 83 GLU A N 1
ATOM 670 C CA . GLU A 1 83 ? -1.644 -4.213 -12.731 1.00 93.56 83 GLU A CA 1
ATOM 671 C C . GLU A 1 83 ? -1.583 -3.542 -14.107 1.00 93.56 83 GLU A C 1
ATOM 673 O O . GLU A 1 83 ? -1.022 -4.109 -15.043 1.00 93.56 83 GLU A O 1
ATOM 678 N N . ASN A 1 84 ? -2.041 -2.294 -14.215 1.00 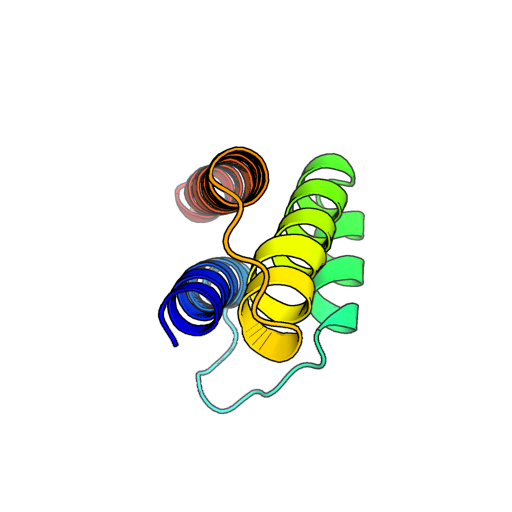93.75 84 ASN A N 1
ATOM 679 C CA . ASN A 1 84 ? -1.982 -1.539 -15.467 1.00 93.75 84 ASN A CA 1
ATOM 680 C C . ASN A 1 84 ? -0.542 -1.244 -15.922 1.00 93.75 84 ASN A C 1
ATOM 682 O O . ASN A 1 84 ? -0.278 -1.220 -17.116 1.00 93.75 84 ASN A O 1
ATOM 686 N N . HIS A 1 85 ? 0.399 -1.063 -14.992 1.00 89.19 85 HIS A N 1
ATOM 687 C CA . HIS A 1 85 ? 1.804 -0.762 -15.310 1.00 89.19 85 HIS A CA 1
ATOM 688 C C . HIS A 1 85 ? 2.690 -2.009 -15.444 1.00 89.19 85 HIS A C 1
ATOM 690 O O . HIS A 1 85 ? 3.870 -1.895 -15.771 1.00 89.19 85 HIS A O 1
ATOM 696 N N . THR A 1 86 ? 2.139 -3.199 -15.193 1.00 84.06 86 THR A N 1
ATOM 697 C CA . THR A 1 86 ? 2.814 -4.491 -15.403 1.00 84.06 86 THR A CA 1
ATOM 698 C C . THR A 1 86 ? 2.246 -5.265 -16.593 1.00 84.06 86 THR A C 1
ATOM 700 O O . THR A 1 86 ? 2.940 -6.122 -17.133 1.00 84.06 86 THR A O 1
ATOM 703 N N . ALA A 1 87 ? 1.020 -4.958 -17.032 1.00 63.06 87 ALA A N 1
ATOM 704 C CA . ALA A 1 87 ? 0.368 -5.585 -18.183 1.00 63.06 87 ALA A CA 1
ATOM 705 C C . ALA A 1 87 ? 0.897 -5.117 -19.556 1.00 63.06 87 ALA A C 1
ATOM 707 O O . ALA A 1 87 ? 0.677 -5.810 -20.546 1.00 63.06 87 ALA A O 1
ATOM 708 N N . ASP A 1 88 ? 1.612 -3.990 -19.622 1.00 52.28 88 ASP A N 1
ATOM 709 C CA . ASP A 1 88 ? 2.164 -3.420 -20.864 1.00 52.28 88 ASP A CA 1
ATOM 710 C C . ASP A 1 88 ? 3.549 -3.995 -21.263 1.00 52.28 88 ASP A C 1
ATOM 712 O O . ASP A 1 88 ? 4.298 -3.362 -22.012 1.00 52.28 88 ASP A O 1
ATOM 716 N N . CYS A 1 89 ? 3.912 -5.189 -20.776 1.00 40.81 89 CYS A N 1
ATOM 717 C CA . CYS A 1 89 ? 5.169 -5.889 -21.091 1.00 40.81 89 CYS A CA 1
ATOM 718 C C . CYS A 1 89 ? 4.951 -7.198 -21.863 1.00 40.81 89 CYS A C 1
ATOM 720 O O . CYS A 1 89 ? 4.060 -7.987 -21.477 1.00 40.81 89 CYS A O 1
#

InterPro domains:
  IPR040988 Domain of unknown function DUF5618 [PF18498] (1-84)

Mean predicted aligned error: 3.7 Å

Nearest PDB structures (foldseek):
  3mfn-assembly2_D  TM=9.741E-01  e=1.629E-03  Dyadobacter fermentans DSM 18053
  3mfn-assembly1_C  TM=9.278E-01  e=1.230E-03  Dyadobacter fermentans DSM 18053

Foldseek 3Di:
DVLVVLLVVLVVLLCVLVVHDPPDDDDLVVSLVVVCVVPPVLSVLNVLLCCLSCPVCNPVVDDDPVSVVSSVVSSVVNNVVSCVSVVVD

Solvent-accessible surface area (backbone atoms only — not comparable to full-atom values): 4811 Å² total; per-residue (Å²): 105,67,37,42,52,55,44,49,52,45,51,50,48,58,34,56,67,69,69,54,55,93,84,67,83,74,60,72,65,56,53,42,56,55,32,40,75,76,39,55,66,50,17,51,30,45,51,49,20,43,49,35,21,40,44,40,30,40,66,70,61,55,80,54,66,67,57,50,52,54,25,50,51,27,39,47,54,37,44,54,50,42,49,64,74,53,66,84,112

Organism: NCBI:txid659014

pLDDT: mean 91.31, std 9.95, range [40.81, 97.56]

Radius of gyration: 12.69 Å; Cα contacts (8 Å, |Δi|>4): 78; chains: 1; bounding box: 31×24×38 Å

Secondary structure (DSSP, 8-state):
-HHHHHHHHHHHHHHHHTT--TT----HHHHHHHHHHH-HHHHHHHHHHIIIIIIIITTS----HHHHHHHHHHHHHHHHHHHHHHTT-